Protein AF-A0A428JRQ2-F1 (afdb_monomer)

Nearest PDB structures (foldseek):
  5zoe-assembly1_A  TM=4.426E-01  e=2.363E+00  Homo s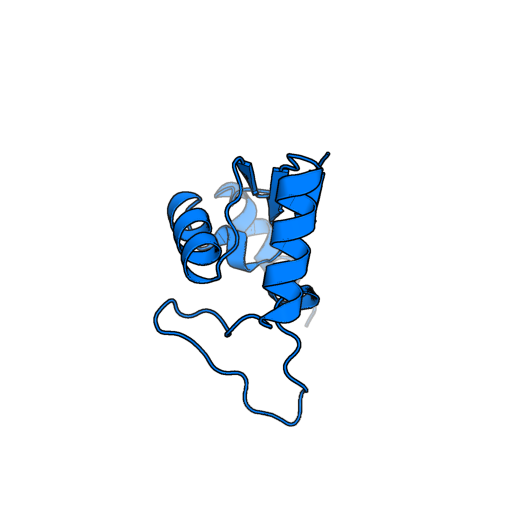apiens
  6uuw-assembly1_A  TM=3.560E-01  e=3.094E+00  Homo sapiens
  6hxi-assembly1_A-2  TM=3.658E-01  e=3.541E+00  Methanothrix soehngenii
  6hxi-assembly1_C-2  TM=3.480E-01  e=5.679E+00  Methanothrix soehngenii
  3mwd-assembly1_A  TM=3.127E-01  e=5.308E+00  Homo sapiens

pLDDT: mean 85.07, std 15.15, range [46.56, 96.75]

Solvent-accessible surface area (backbone atoms only — not comparable to full-atom values): 6014 Å² total; per-residue (Å²): 96,76,44,82,40,39,52,67,82,62,28,37,73,69,53,91,92,48,87,71,55,66,44,96,89,74,44,68,55,62,35,68,64,48,31,47,51,52,29,52,51,30,69,76,57,69,31,32,42,29,38,63,38,78,66,57,63,84,50,55,71,67,57,50,54,53,53,34,46,79,57,67,27,80,69,92,41,78,46,64,78,64,77,83,56,83,81,57,62,68,63,65,71,74,71,67,85,131

Sequence (98 aa):
MKILLDIDGVLVTTPIWRKAEVLADGFLKFDENASKNLADIISATNSS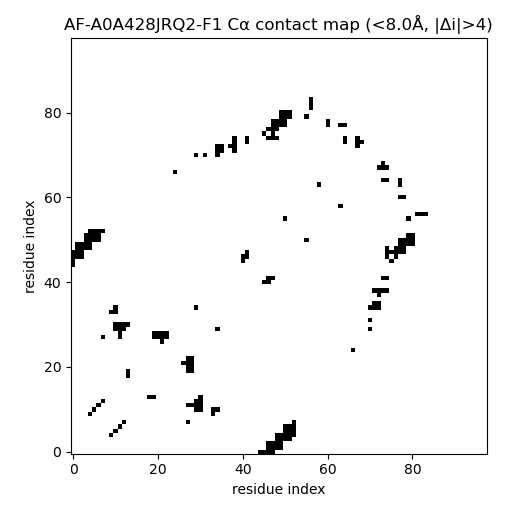IVLTTTHRINFSLEQWYLLFEARGVVASNIVKINEMNPINLERVWEFRPD

Secondary structure (DSSP, 8-state):
-EEEE-HHHHT----TTSPPPBPTTSSBPPPHHHHHHHHH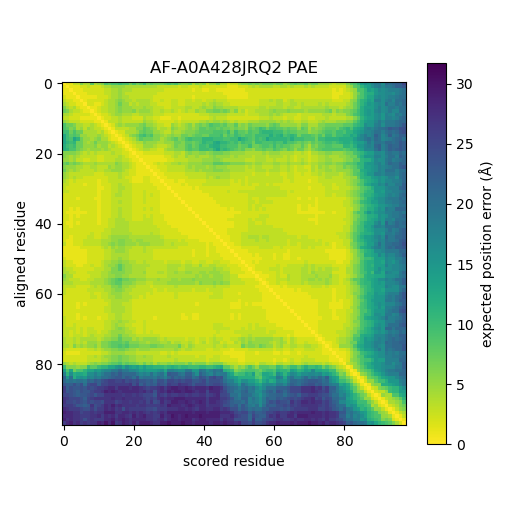HHHHHTPEEEE-SGGGGTS-HHHHHHHHHHTT---S-EEES----GGGHHHHHS----

Radius of gyration: 15.29 Å; Cα contacts (8 Å, |Δi|>4): 114; chains: 1; bounding box: 48×34×31 Å

Mean predicted aligned error: 7.64 Å

Organism: NCBI:txid2493666

Structure (mmCIF, N/CA/C/O backbone):
data_AF-A0A428JRQ2-F1
#
_entry.id   AF-A0A428JRQ2-F1
#
loop_
_atom_site.group_PDB
_atom_site.id
_atom_site.type_symbol
_atom_site.label_atom_id
_atom_site.label_alt_id
_atom_site.label_comp_id
_atom_site.label_asym_id
_atom_site.label_entity_id
_atom_site.label_seq_id
_atom_site.pdbx_PDB_ins_code
_atom_site.Cartn_x
_atom_site.Cartn_y
_atom_site.Cartn_z
_atom_site.occupancy
_atom_site.B_iso_or_equiv
_atom_site.auth_seq_id
_atom_site.auth_comp_id
_atom_site.auth_asym_id
_atom_site.auth_atom_id
_atom_site.pdbx_PDB_model_num
ATOM 1 N N . MET A 1 1 ? -5.431 -0.477 16.387 1.00 91.38 1 MET A N 1
ATOM 2 C CA . MET A 1 1 ? -4.174 -1.239 16.181 1.00 91.38 1 MET A CA 1
ATOM 3 C C . MET A 1 1 ? -3.361 -0.549 15.084 1.00 91.38 1 MET A C 1
ATOM 5 O O . MET A 1 1 ? -3.941 0.222 14.325 1.00 91.38 1 MET A O 1
ATOM 9 N N . LYS A 1 2 ? -2.035 -0.736 15.042 1.00 93.38 2 LYS A N 1
ATOM 10 C CA . LYS A 1 2 ? -1.162 -0.175 13.995 1.00 93.38 2 LYS A CA 1
ATOM 11 C C . LYS A 1 2 ? -0.458 -1.312 13.258 1.00 93.38 2 LYS A C 1
ATOM 13 O O . LYS A 1 2 ? 0.099 -2.185 13.917 1.00 93.38 2 LYS A O 1
ATOM 18 N N . ILE A 1 3 ? -0.467 -1.271 11.930 1.00 95.56 3 ILE A N 1
ATOM 19 C CA . ILE A 1 3 ? 0.264 -2.204 11.066 1.00 95.56 3 ILE A CA 1
ATOM 20 C C . ILE A 1 3 ? 1.484 -1.465 10.529 1.00 95.56 3 ILE A C 1
ATOM 22 O O . ILE A 1 3 ? 1.333 -0.482 9.809 1.00 95.56 3 ILE A O 1
ATOM 26 N N . LEU A 1 4 ? 2.685 -1.914 10.888 1.00 95.06 4 LEU A N 1
ATOM 27 C CA . LEU A 1 4 ? 3.914 -1.431 10.260 1.00 95.06 4 LEU A CA 1
ATOM 28 C C . LEU A 1 4 ? 4.059 -2.139 8.909 1.00 95.06 4 LEU A C 1
ATOM 30 O O . LEU A 1 4 ? 4.122 -3.367 8.878 1.00 95.06 4 LEU A O 1
ATOM 34 N N . LEU A 1 5 ? 4.061 -1.384 7.812 1.00 95.06 5 LEU A N 1
ATOM 35 C CA . LEU A 1 5 ? 3.992 -1.933 6.461 1.00 95.06 5 LEU A CA 1
ATOM 36 C C . LEU A 1 5 ? 5.198 -1.519 5.617 1.00 95.06 5 LEU A C 1
ATOM 38 O O . LEU A 1 5 ? 5.350 -0.352 5.235 1.00 95.06 5 LEU A O 1
ATOM 42 N N . ASP A 1 6 ? 6.003 -2.518 5.270 1.00 92.50 6 ASP A N 1
ATOM 43 C CA . ASP A 1 6 ? 7.004 -2.435 4.216 1.00 92.50 6 ASP A CA 1
ATOM 44 C C . ASP A 1 6 ? 6.426 -3.039 2.932 1.00 92.50 6 ASP A C 1
ATOM 46 O O . ASP A 1 6 ? 6.302 -4.257 2.809 1.00 92.50 6 ASP A O 1
ATOM 50 N N . ILE A 1 7 ? 5.986 -2.189 2.000 1.00 90.88 7 ILE A N 1
ATOM 51 C CA . ILE A 1 7 ? 5.244 -2.642 0.814 1.00 90.88 7 ILE A CA 1
ATOM 52 C C . ILE A 1 7 ? 6.080 -3.577 -0.067 1.00 90.88 7 ILE A C 1
ATOM 54 O O . ILE A 1 7 ? 5.545 -4.549 -0.589 1.00 90.88 7 ILE A O 1
ATOM 58 N N . ASP A 1 8 ? 7.383 -3.324 -0.185 1.00 85.50 8 ASP A N 1
ATOM 59 C CA . ASP A 1 8 ? 8.266 -4.065 -1.084 1.00 85.50 8 ASP A CA 1
ATOM 60 C C . ASP A 1 8 ? 8.645 -5.413 -0.464 1.00 85.50 8 ASP A C 1
ATOM 62 O O . ASP A 1 8 ? 8.787 -6.407 -1.168 1.00 85.50 8 ASP A O 1
ATOM 66 N N . GL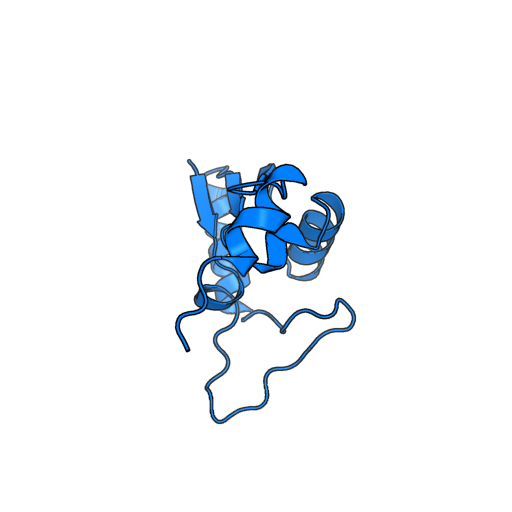Y A 1 9 ? 8.744 -5.466 0.868 1.00 84.06 9 GLY A N 1
ATOM 67 C CA . GLY A 1 9 ? 9.020 -6.695 1.610 1.00 84.06 9 GLY A CA 1
ATOM 68 C C . GLY A 1 9 ? 7.796 -7.583 1.861 1.00 84.06 9 GLY A C 1
ATOM 69 O O . GLY A 1 9 ? 7.965 -8.767 2.148 1.00 84.06 9 GLY A O 1
ATOM 70 N N . VAL A 1 10 ? 6.574 -7.039 1.785 1.00 91.19 10 VAL A N 1
ATOM 71 C CA . VAL A 1 10 ? 5.341 -7.758 2.173 1.00 91.19 10 VAL A CA 1
ATOM 72 C C . VAL A 1 10 ? 4.348 -7.913 1.024 1.00 91.19 10 VAL A C 1
ATOM 74 O O . VAL A 1 10 ? 3.760 -8.981 0.869 1.00 91.19 10 VAL A O 1
ATOM 77 N N . LEU A 1 11 ? 4.124 -6.863 0.231 1.00 92.69 11 LEU A N 1
ATOM 78 C CA . LEU A 1 11 ? 3.107 -6.858 -0.827 1.00 92.69 11 LEU A CA 1
ATOM 79 C C . LEU A 1 11 ? 3.679 -7.203 -2.198 1.00 92.69 11 LEU A C 1
ATOM 81 O O . LEU A 1 11 ? 2.916 -7.515 -3.104 1.00 92.69 11 LEU A O 1
ATOM 85 N N . VAL A 1 12 ? 4.999 -7.180 -2.364 1.00 88.50 12 VAL A N 1
ATOM 86 C CA . VAL A 1 12 ? 5.669 -7.586 -3.598 1.00 88.50 12 VAL A CA 1
ATOM 87 C C . VAL A 1 12 ? 6.371 -8.919 -3.355 1.00 88.50 12 VAL A C 1
ATOM 89 O O . VAL A 1 12 ? 7.430 -8.988 -2.747 1.00 88.50 12 VAL A O 1
ATOM 92 N N . THR A 1 13 ? 5.779 -10.004 -3.849 1.00 85.12 13 THR A N 1
ATOM 93 C CA . THR A 1 13 ? 6.269 -11.379 -3.621 1.00 85.12 13 THR A CA 1
ATOM 94 C C . THR A 1 13 ? 6.913 -11.997 -4.863 1.00 85.12 13 THR A C 1
ATOM 96 O O . THR A 1 13 ? 7.178 -13.201 -4.901 1.00 85.12 13 THR A O 1
ATOM 99 N N . THR A 1 14 ? 7.154 -11.195 -5.910 1.00 82.94 14 THR A N 1
ATOM 100 C CA . THR A 1 14 ? 7.673 -11.712 -7.181 1.00 82.94 14 THR A CA 1
ATOM 101 C C . THR A 1 14 ? 9.036 -12.382 -6.957 1.00 82.94 14 THR A C 1
ATOM 103 O O . THR A 1 14 ? 9.954 -11.732 -6.454 1.00 82.94 14 THR A O 1
ATOM 106 N N . PRO A 1 15 ? 9.206 -13.661 -7.344 1.00 80.94 15 PRO A N 1
ATOM 107 C CA . PRO A 1 15 ? 10.481 -14.351 -7.194 1.00 80.94 15 PRO A CA 1
ATOM 108 C C . PRO A 1 15 ? 11.599 -13.662 -7.979 1.00 80.94 15 PRO A C 1
ATOM 110 O O . PRO A 1 15 ? 11.367 -13.198 -9.091 1.00 80.94 15 PRO A O 1
ATOM 113 N N . ILE A 1 16 ? 12.832 -13.710 -7.466 1.00 78.38 16 ILE A N 1
ATOM 114 C CA . ILE A 1 16 ? 14.023 -13.061 -8.060 1.00 78.38 16 ILE A CA 1
ATOM 115 C C . ILE A 1 16 ? 14.232 -13.425 -9.544 1.00 78.38 16 ILE A C 1
ATOM 117 O O . ILE A 1 16 ? 14.724 -12.619 -10.328 1.00 78.38 16 ILE A O 1
ATOM 121 N N . TRP A 1 17 ? 13.850 -14.639 -9.949 1.00 82.75 17 TRP A N 1
ATOM 122 C CA . TRP A 1 17 ? 14.007 -15.136 -11.320 1.00 82.75 17 TRP A CA 1
ATOM 123 C C . TRP A 1 17 ? 12.926 -14.645 -12.297 1.00 82.75 17 TRP A C 1
ATOM 125 O O . TRP A 1 17 ? 13.041 -14.870 -13.502 1.00 82.75 17 TRP A O 1
ATOM 135 N N . ARG A 1 18 ? 11.865 -13.997 -11.806 1.00 83.62 18 ARG A N 1
ATOM 136 C CA . ARG A 1 18 ? 10.773 -13.453 -12.615 1.00 83.62 18 ARG A CA 1
ATOM 137 C C . ARG A 1 18 ? 10.863 -11.933 -12.624 1.00 83.62 18 ARG A C 1
ATOM 139 O O . ARG A 1 18 ? 11.057 -11.298 -11.594 1.00 83.62 18 ARG A O 1
ATOM 146 N N . LYS A 1 19 ? 10.666 -11.332 -13.798 1.00 83.31 19 LYS A N 1
ATOM 147 C CA . LYS A 1 19 ? 10.593 -9.876 -13.913 1.00 83.31 19 LYS A CA 1
ATOM 148 C C . LYS A 1 19 ? 9.346 -9.373 -13.184 1.00 83.31 19 LYS A C 1
ATOM 150 O O . LYS A 1 19 ? 8.234 -9.733 -13.565 1.00 83.31 19 LYS A O 1
ATOM 155 N N . ALA A 1 20 ? 9.548 -8.554 -12.157 1.00 85.12 20 ALA A N 1
ATOM 156 C CA . ALA A 1 20 ? 8.457 -7.876 -11.477 1.00 85.12 20 ALA A CA 1
ATOM 157 C C . ALA A 1 20 ? 7.804 -6.861 -12.426 1.00 85.12 20 ALA A C 1
ATOM 159 O O . ALA A 1 20 ? 8.484 -6.140 -13.162 1.00 85.12 20 ALA A O 1
ATOM 160 N N . GLU A 1 21 ? 6.475 -6.855 -12.444 1.00 90.44 21 GLU A N 1
ATOM 161 C CA . GLU A 1 21 ? 5.688 -5.923 -13.243 1.00 90.44 21 GLU A CA 1
ATOM 162 C C . GLU A 1 21 ? 5.683 -4.559 -12.550 1.00 90.44 21 GLU A C 1
ATOM 164 O O . GLU A 1 21 ? 5.377 -4.479 -11.364 1.00 90.44 21 GLU A O 1
ATOM 169 N N . VAL A 1 22 ? 6.038 -3.498 -13.274 1.00 90.19 22 VAL A N 1
ATOM 170 C CA . VAL A 1 22 ? 5.932 -2.109 -12.806 1.00 90.19 22 VAL A CA 1
ATOM 171 C C . VAL A 1 22 ? 4.668 -1.526 -13.426 1.00 90.19 22 VAL A C 1
ATOM 173 O O . VAL A 1 22 ? 4.513 -1.586 -14.647 1.00 90.19 22 VAL A O 1
ATOM 176 N N . LEU A 1 23 ? 3.768 -0.984 -12.609 1.00 90.81 23 LEU A N 1
ATOM 177 C CA . LEU A 1 23 ? 2.545 -0.348 -13.094 1.00 90.81 23 LEU A CA 1
ATOM 178 C C . LEU A 1 23 ? 2.790 1.128 -13.445 1.00 90.81 23 LEU A C 1
ATOM 180 O O . LEU A 1 23 ? 3.855 1.688 -13.185 1.00 90.81 23 LEU A O 1
ATOM 184 N N . ALA A 1 24 ? 1.795 1.774 -14.058 1.00 87.25 24 ALA A N 1
ATOM 185 C CA . ALA A 1 24 ? 1.890 3.164 -14.522 1.00 87.25 24 ALA A CA 1
ATOM 186 C C . ALA A 1 24 ? 2.150 4.186 -13.395 1.00 87.25 24 ALA A C 1
ATOM 188 O O . ALA A 1 24 ? 2.630 5.284 -13.661 1.00 87.25 24 ALA A O 1
ATOM 189 N N . ASP A 1 25 ? 1.857 3.813 -12.146 1.00 84.88 25 ASP A N 1
ATOM 190 C CA . ASP A 1 25 ? 2.147 4.581 -10.930 1.00 84.88 25 ASP A CA 1
ATOM 191 C C . ASP A 1 25 ? 3.640 4.552 -10.528 1.00 84.88 25 ASP A C 1
ATOM 193 O O . ASP A 1 25 ? 4.046 5.253 -9.601 1.00 84.88 25 ASP A O 1
ATOM 197 N N . GLY A 1 26 ? 4.468 3.766 -11.227 1.00 86.19 26 GLY A N 1
ATOM 198 C CA . GLY A 1 26 ? 5.893 3.591 -10.945 1.00 86.19 26 GLY A CA 1
ATOM 199 C C . GLY A 1 26 ? 6.196 2.584 -9.833 1.00 86.19 26 GLY A C 1
ATOM 200 O O . GLY A 1 26 ? 7.367 2.378 -9.513 1.00 86.19 26 GLY A O 1
ATOM 201 N N . PHE A 1 27 ? 5.178 1.935 -9.261 1.00 89.12 27 PHE A N 1
ATOM 202 C CA . PHE A 1 27 ? 5.327 0.897 -8.247 1.00 89.12 27 PHE A CA 1
ATOM 203 C C . PHE A 1 27 ? 5.236 -0.496 -8.853 1.00 89.12 27 PHE A C 1
ATOM 205 O O . PHE A 1 27 ? 4.558 -0.743 -9.853 1.00 89.12 27 PHE A O 1
ATOM 212 N N . LEU A 1 28 ? 5.876 -1.450 -8.183 1.00 91.25 28 LEU A N 1
ATOM 213 C CA . LEU A 1 28 ? 5.708 -2.857 -8.511 1.00 91.25 28 LEU A CA 1
ATOM 214 C C . LEU A 1 28 ? 4.260 -3.290 -8.279 1.00 91.25 28 LEU A C 1
ATOM 216 O O . LEU A 1 28 ? 3.591 -2.821 -7.350 1.00 91.25 28 LEU A O 1
ATOM 220 N N . LYS A 1 29 ? 3.767 -4.190 -9.131 1.00 92.31 29 LYS A N 1
ATOM 221 C CA . LYS A 1 29 ? 2.472 -4.837 -8.955 1.00 92.31 29 LYS A CA 1
ATOM 222 C C . LYS A 1 29 ? 2.487 -5.602 -7.631 1.00 92.31 29 LYS A C 1
ATOM 224 O O . LYS A 1 29 ? 3.408 -6.369 -7.354 1.00 92.31 29 LYS A O 1
ATOM 229 N N . PHE A 1 30 ? 1.462 -5.367 -6.818 1.00 94.31 30 PHE A N 1
ATOM 230 C CA . PHE A 1 30 ? 1.278 -6.092 -5.569 1.00 94.31 30 PHE A CA 1
ATOM 231 C C . PHE A 1 30 ? 0.737 -7.488 -5.855 1.00 94.31 30 PHE A C 1
ATOM 233 O O . PHE A 1 30 ? -0.009 -7.703 -6.812 1.00 94.31 30 PHE A O 1
ATOM 240 N N . ASP A 1 31 ? 1.111 -8.429 -5.003 1.00 93.50 31 ASP A N 1
ATOM 241 C CA . ASP A 1 31 ? 0.503 -9.742 -4.949 1.00 93.50 31 ASP A CA 1
ATOM 242 C C . ASP A 1 31 ? -0.964 -9.611 -4.531 1.00 93.50 31 ASP A C 1
ATOM 244 O O . ASP A 1 31 ? -1.292 -9.036 -3.491 1.00 93.50 31 ASP A O 1
ATOM 248 N N . GLU A 1 32 ? -1.851 -10.149 -5.362 1.00 93.31 32 GLU A N 1
ATOM 249 C CA . GLU A 1 32 ? -3.297 -10.001 -5.200 1.00 93.31 32 GLU A CA 1
ATOM 250 C C . GLU A 1 32 ? -3.794 -10.650 -3.897 1.00 93.31 32 GLU A C 1
ATOM 252 O O . GLU A 1 32 ? -4.691 -10.113 -3.243 1.00 93.31 32 GLU A O 1
ATOM 257 N N . ASN A 1 33 ? -3.177 -11.756 -3.458 1.00 94.62 33 ASN A N 1
ATOM 258 C CA . ASN A 1 33 ? -3.530 -12.398 -2.192 1.00 94.62 33 ASN A CA 1
ATOM 259 C C . ASN A 1 33 ? -3.009 -11.594 -0.999 1.00 94.62 33 ASN A C 1
ATOM 261 O O . ASN A 1 33 ? -3.727 -11.438 -0.012 1.00 94.62 33 ASN A O 1
ATOM 265 N N . ALA A 1 34 ? -1.786 -11.063 -1.077 1.00 95.25 34 ALA A N 1
ATOM 266 C CA . ALA A 1 34 ? -1.227 -10.221 -0.023 1.00 95.25 34 ALA A CA 1
ATOM 267 C C . ALA A 1 34 ? -2.056 -8.942 0.171 1.00 95.25 34 ALA A C 1
ATOM 269 O O . ALA A 1 34 ? -2.405 -8.601 1.303 1.00 95.25 34 ALA A O 1
ATOM 270 N N . SER A 1 35 ? -2.434 -8.271 -0.924 1.00 95.56 35 SER A N 1
ATOM 271 C CA . SER A 1 35 ? -3.320 -7.102 -0.882 1.00 95.56 35 SER A CA 1
ATOM 272 C C . SER A 1 35 ? -4.688 -7.445 -0.299 1.00 95.56 35 SER A C 1
ATOM 274 O O . SER A 1 35 ? -5.156 -6.740 0.594 1.00 95.56 35 SER A O 1
ATOM 276 N N . LYS A 1 36 ? -5.298 -8.560 -0.722 1.00 96.31 36 LYS A N 1
ATOM 277 C CA . LYS A 1 36 ? -6.583 -9.013 -0.178 1.00 96.31 36 LYS A CA 1
ATOM 278 C C . LYS A 1 36 ? -6.511 -9.291 1.325 1.00 96.31 36 LYS A C 1
ATOM 280 O O . LYS A 1 36 ? -7.327 -8.775 2.080 1.00 96.31 36 LYS A O 1
ATOM 285 N N . ASN A 1 37 ? -5.506 -10.040 1.775 1.00 96.19 37 ASN A N 1
ATOM 286 C CA . ASN A 1 37 ? -5.335 -10.351 3.194 1.00 96.19 37 ASN A CA 1
ATOM 287 C C . ASN A 1 37 ? -5.106 -9.083 4.028 1.00 96.19 37 ASN A C 1
ATOM 289 O O . ASN A 1 37 ? -5.642 -8.961 5.128 1.00 96.19 37 ASN A O 1
ATOM 293 N N . LEU A 1 38 ? -4.334 -8.119 3.512 1.00 96.75 38 LEU A N 1
ATOM 294 C CA . LEU A 1 38 ? -4.153 -6.830 4.174 1.00 96.75 38 LEU A CA 1
ATOM 295 C C . LEU A 1 38 ? -5.485 -6.071 4.290 1.00 96.75 38 LEU A C 1
ATOM 297 O O . LEU A 1 38 ? -5.786 -5.544 5.362 1.00 96.75 38 LEU A O 1
ATOM 301 N N . ALA A 1 39 ? -6.287 -6.043 3.223 1.0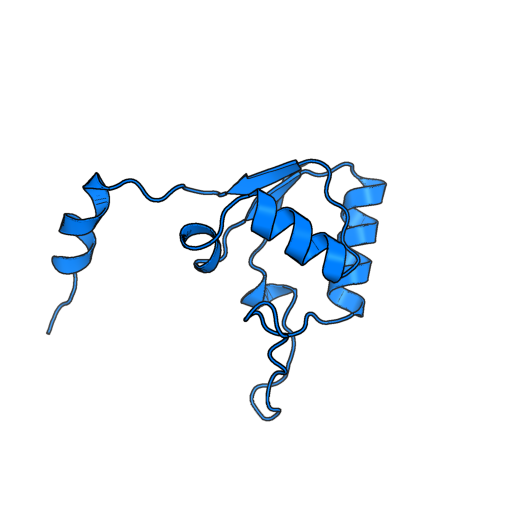0 96.31 39 ALA A N 1
ATOM 302 C CA . ALA A 1 39 ? -7.610 -5.424 3.235 1.00 96.31 39 ALA A CA 1
ATOM 303 C C . ALA A 1 39 ? -8.543 -6.086 4.265 1.00 96.31 39 ALA A C 1
ATOM 305 O O . ALA A 1 39 ? -9.173 -5.380 5.053 1.00 96.31 39 ALA A O 1
ATOM 306 N N . ASP A 1 40 ? -8.563 -7.421 4.328 1.00 96.75 40 ASP A N 1
ATOM 307 C CA . ASP A 1 40 ? -9.359 -8.182 5.298 1.00 96.75 40 ASP A CA 1
ATOM 308 C C . ASP A 1 40 ? -8.940 -7.861 6.745 1.00 96.75 40 ASP A C 1
ATOM 310 O O . ASP A 1 40 ? -9.789 -7.598 7.600 1.00 96.75 40 ASP A O 1
ATOM 314 N N . ILE A 1 41 ? -7.631 -7.795 7.024 1.00 96.00 41 ILE A N 1
ATOM 315 C CA . ILE A 1 41 ? -7.105 -7.419 8.347 1.00 96.00 41 ILE A CA 1
ATOM 316 C C . ILE A 1 41 ? -7.531 -5.995 8.712 1.00 96.00 41 ILE A C 1
ATOM 318 O O . ILE A 1 41 ? -7.993 -5.759 9.831 1.00 96.00 41 ILE A O 1
ATOM 322 N N . ILE A 1 42 ? -7.382 -5.034 7.797 1.00 95.94 42 ILE A N 1
ATOM 323 C CA . ILE A 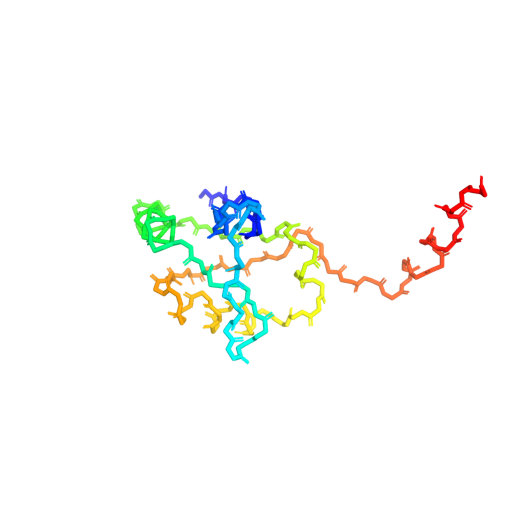1 42 ? -7.751 -3.633 8.042 1.00 95.94 42 ILE A CA 1
ATOM 324 C C . ILE A 1 42 ? -9.249 -3.520 8.306 1.00 95.94 42 ILE A C 1
ATOM 326 O O . ILE A 1 42 ? -9.634 -2.883 9.285 1.00 95.94 42 ILE A O 1
ATOM 330 N N . SER A 1 43 ? -10.076 -4.180 7.493 1.00 94.88 43 SER A N 1
ATOM 331 C CA . SER A 1 43 ? -11.531 -4.187 7.645 1.00 94.88 43 SER A CA 1
ATOM 332 C C . SER A 1 43 ? -11.956 -4.774 8.993 1.00 94.88 43 SER A C 1
ATOM 334 O O . SER A 1 43 ? -12.736 -4.159 9.718 1.00 94.88 43 SER A O 1
ATOM 336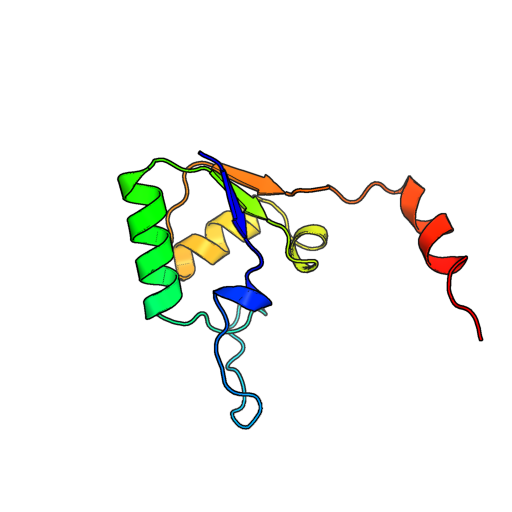 N N . ALA A 1 44 ? -11.378 -5.912 9.386 1.00 96.31 44 ALA A N 1
ATOM 337 C CA . ALA A 1 44 ? -11.722 -6.589 10.633 1.00 96.31 44 ALA A CA 1
ATOM 338 C C . ALA A 1 44 ? -11.257 -5.841 11.894 1.00 96.31 44 ALA A C 1
ATOM 340 O O . ALA A 1 44 ? -11.845 -6.000 12.963 1.00 96.31 44 ALA A O 1
ATOM 341 N N . THR A 1 45 ? -10.185 -5.050 11.800 1.00 95.56 45 THR A N 1
ATOM 342 C CA . THR A 1 45 ? -9.527 -4.457 12.980 1.00 95.56 45 THR A CA 1
ATOM 343 C C . THR A 1 45 ? -9.610 -2.936 13.052 1.00 95.56 45 THR A C 1
ATOM 345 O O . THR A 1 45 ? -9.203 -2.356 14.063 1.00 95.56 45 THR A O 1
ATOM 348 N N . ASN A 1 46 ? -10.094 -2.283 11.991 1.00 94.44 46 ASN A N 1
ATOM 349 C CA . ASN A 1 46 ? -10.017 -0.835 11.793 1.00 94.44 46 ASN A CA 1
ATOM 350 C C . ASN A 1 46 ? -8.597 -0.291 12.066 1.00 94.44 46 ASN A C 1
ATOM 352 O O . ASN A 1 46 ? -8.397 0.704 12.770 1.00 94.44 46 ASN A O 1
ATOM 356 N N . SER A 1 47 ? -7.584 -1.024 11.597 1.00 94.38 47 SER A N 1
ATOM 357 C CA . SER A 1 47 ? -6.179 -0.693 11.840 1.00 94.38 47 SER A CA 1
ATOM 358 C C . SER A 1 47 ? -5.705 0.471 10.982 1.00 94.38 47 SER A C 1
ATOM 360 O O . SER A 1 47 ? -6.105 0.623 9.832 1.00 94.38 47 SER A O 1
ATOM 362 N N . SER A 1 48 ? -4.774 1.253 11.526 1.00 94.44 48 SER A N 1
ATOM 363 C CA . SER A 1 48 ? -4.030 2.253 10.756 1.00 94.44 48 SER A CA 1
ATOM 364 C C . SER A 1 48 ? -2.774 1.634 10.143 1.00 94.44 48 SER A C 1
ATOM 366 O O . SER A 1 48 ? -2.103 0.827 10.796 1.00 94.44 48 SER A O 1
ATOM 368 N N . ILE A 1 49 ? -2.424 2.053 8.929 1.00 96.06 49 ILE A N 1
ATOM 369 C CA . ILE A 1 49 ? -1.173 1.672 8.266 1.00 96.06 49 ILE A CA 1
ATOM 370 C C . ILE A 1 49 ? -0.087 2.678 8.640 1.00 96.06 49 ILE A C 1
ATOM 372 O O . ILE A 1 49 ? -0.273 3.887 8.518 1.00 96.06 49 ILE A O 1
ATOM 376 N N . VAL A 1 50 ? 1.070 2.176 9.055 1.00 95.44 50 VAL A N 1
ATOM 377 C CA . VAL A 1 50 ? 2.291 2.953 9.258 1.00 95.44 50 VAL A CA 1
ATOM 378 C C . VAL A 1 50 ? 3.302 2.521 8.202 1.00 95.44 50 VAL A C 1
ATOM 380 O O . VAL A 1 50 ? 3.844 1.421 8.268 1.00 95.44 50 VAL A O 1
ATOM 383 N N . LEU A 1 51 ? 3.571 3.384 7.228 1.00 95.25 51 LEU A N 1
ATOM 384 C CA . LEU A 1 51 ? 4.501 3.104 6.138 1.00 95.25 51 LEU A CA 1
ATOM 385 C C . LEU A 1 51 ? 5.943 3.118 6.638 1.00 95.25 51 LEU A C 1
ATOM 387 O O . LEU A 1 51 ? 6.418 4.138 7.153 1.00 95.25 51 LEU A O 1
ATOM 391 N N . THR A 1 52 ? 6.643 2.004 6.430 1.00 93.38 52 THR A N 1
ATOM 392 C CA . THR A 1 52 ? 8.060 1.832 6.781 1.00 93.38 52 THR A CA 1
ATOM 393 C C . THR A 1 52 ? 8.975 1.713 5.564 1.00 93.38 52 THR A C 1
ATOM 395 O O . THR A 1 52 ? 10.173 1.955 5.710 1.00 93.38 52 THR A O 1
ATOM 398 N N . THR A 1 53 ? 8.431 1.457 4.365 1.00 90.00 53 THR A N 1
ATOM 399 C CA . THR A 1 53 ? 9.190 1.487 3.095 1.00 90.00 53 THR A CA 1
ATOM 400 C C . THR A 1 53 ? 9.947 2.809 2.927 1.00 90.00 53 THR A C 1
ATOM 402 O O . THR A 1 53 ? 9.474 3.878 3.336 1.00 90.00 53 THR A O 1
ATOM 405 N N . THR A 1 54 ? 11.131 2.770 2.317 1.00 86.56 54 THR A N 1
ATOM 406 C CA . THR A 1 54 ? 11.912 3.968 1.964 1.00 86.56 54 THR A CA 1
ATOM 407 C C . THR A 1 54 ? 11.171 4.857 0.967 1.00 86.56 54 THR A C 1
ATOM 409 O O . THR A 1 54 ? 11.279 6.083 1.050 1.00 86.56 54 THR A O 1
ATOM 412 N N . HIS A 1 55 ? 10.324 4.267 0.116 1.00 86.69 55 HIS A N 1
ATOM 413 C CA . HIS A 1 55 ? 9.492 4.988 -0.844 1.00 86.69 55 HIS A CA 1
ATOM 414 C C . HIS A 1 55 ? 8.623 6.056 -0.169 1.00 86.69 55 HIS A C 1
ATOM 416 O O . HIS A 1 55 ? 8.370 7.096 -0.767 1.00 86.69 55 HIS A O 1
ATOM 422 N N . ARG A 1 56 ? 8.221 5.875 1.102 1.00 89.25 56 ARG A N 1
ATOM 423 C CA . ARG A 1 56 ? 7.341 6.811 1.836 1.00 89.25 56 ARG A CA 1
ATOM 424 C C . ARG A 1 56 ? 7.819 8.266 1.805 1.00 89.25 56 ARG A C 1
ATOM 426 O O . ARG A 1 56 ? 7.014 9.183 1.956 1.00 89.25 56 ARG A O 1
ATOM 433 N N . ILE A 1 57 ? 9.125 8.471 1.658 1.00 87.44 57 ILE A N 1
ATOM 434 C CA . ILE A 1 57 ? 9.763 9.782 1.671 1.00 87.44 57 ILE A CA 1
ATOM 435 C C . ILE A 1 57 ? 9.414 10.579 0.406 1.00 87.44 57 ILE A C 1
ATOM 437 O O . ILE A 1 57 ? 9.194 11.782 0.489 1.00 87.44 57 ILE A O 1
ATOM 441 N N . ASN A 1 58 ? 9.291 9.901 -0.736 1.00 87.31 58 ASN A N 1
ATOM 442 C CA . ASN A 1 58 ? 9.199 10.538 -2.052 1.00 87.31 58 ASN A CA 1
ATOM 443 C C . ASN A 1 58 ? 7.759 10.789 -2.528 1.00 87.31 58 ASN A C 1
ATOM 445 O O . ASN A 1 58 ? 7.567 11.465 -3.532 1.00 87.31 58 ASN A O 1
ATOM 449 N N . PHE A 1 59 ? 6.752 10.256 -1.827 1.00 88.88 59 PHE A N 1
ATOM 450 C CA . PHE A 1 59 ? 5.343 10.334 -2.235 1.00 88.88 59 PHE A CA 1
ATOM 451 C C . PHE A 1 59 ? 4.482 10.960 -1.143 1.00 88.88 59 PHE A C 1
ATOM 453 O O . PHE A 1 59 ? 4.668 10.647 0.032 1.00 88.88 59 PHE A O 1
ATOM 460 N N . SER A 1 60 ? 3.526 11.820 -1.495 1.00 91.88 60 SER A N 1
ATOM 461 C CA . SER A 1 60 ? 2.563 12.420 -0.562 1.00 91.88 60 SER A CA 1
ATOM 462 C C . SER A 1 60 ? 1.608 11.373 0.028 1.00 91.88 60 SER A C 1
ATOM 464 O O . SER A 1 60 ? 1.467 10.275 -0.505 1.00 91.88 60 SER A O 1
ATOM 466 N N . LEU A 1 61 ? 0.938 11.689 1.144 1.00 92.88 61 LEU A N 1
ATOM 467 C CA . LEU A 1 61 ? -0.076 10.786 1.712 1.00 92.88 61 LEU A CA 1
ATOM 468 C C . LEU A 1 61 ? -1.233 10.531 0.738 1.00 92.88 61 LEU A C 1
ATOM 470 O O . LE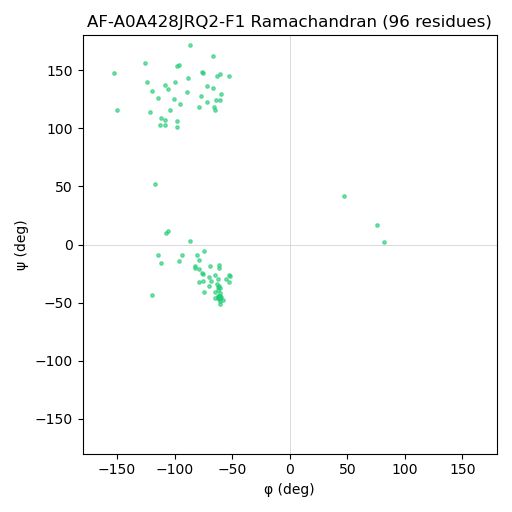U A 1 61 ? -1.705 9.406 0.653 1.00 92.88 61 LEU A O 1
ATOM 474 N N . GLU A 1 62 ? -1.646 11.539 -0.029 1.00 93.94 62 GLU A N 1
ATOM 475 C CA . GLU A 1 62 ? -2.673 11.396 -1.066 1.00 93.94 62 GLU A CA 1
ATOM 476 C C . GLU A 1 62 ? -2.266 10.366 -2.128 1.00 93.94 62 GLU A C 1
ATOM 478 O O . GLU A 1 62 ? -3.043 9.470 -2.444 1.00 93.94 62 GLU A O 1
ATOM 483 N N . GLN A 1 63 ? -1.017 10.419 -2.602 1.00 94.12 63 GLN A N 1
ATOM 484 C CA . GLN A 1 63 ? -0.489 9.419 -3.534 1.00 94.12 63 GLN A CA 1
ATOM 485 C C . GLN A 1 63 ? -0.494 8.013 -2.926 1.00 94.12 63 GLN A C 1
ATOM 487 O O . GLN A 1 63 ? -0.771 7.047 -3.631 1.00 94.12 63 GLN A O 1
ATOM 492 N N . TRP A 1 64 ? -0.237 7.887 -1.620 1.00 94.62 64 TRP A N 1
ATOM 493 C CA . TRP A 1 64 ? -0.355 6.607 -0.926 1.00 94.62 64 TRP A CA 1
ATOM 494 C C . TRP A 1 64 ? -1.794 6.098 -0.887 1.00 94.62 64 TRP A C 1
ATOM 496 O O . TRP A 1 64 ? -2.011 4.932 -1.200 1.00 94.62 64 TRP A O 1
ATOM 506 N N . TYR A 1 65 ? -2.772 6.944 -0.550 1.00 95.31 65 TYR A N 1
ATOM 507 C CA . TYR A 1 65 ? -4.184 6.547 -0.578 1.00 95.31 65 TYR A CA 1
ATOM 508 C C . TYR A 1 65 ? -4.605 6.069 -1.969 1.00 95.31 65 TYR A C 1
ATOM 510 O O . TYR A 1 65 ? -5.148 4.973 -2.083 1.00 95.31 65 TYR A O 1
ATOM 518 N N . LEU A 1 66 ? -4.271 6.831 -3.015 1.00 94.62 66 LEU A N 1
ATOM 519 C CA . LEU A 1 66 ? -4.568 6.463 -4.401 1.00 94.62 66 LEU A CA 1
ATOM 520 C C . LEU A 1 66 ? -3.896 5.146 -4.804 1.00 94.62 66 LEU A C 1
ATOM 522 O O . LEU A 1 66 ? -4.527 4.305 -5.441 1.00 94.62 66 LEU A O 1
ATOM 526 N N . LEU A 1 67 ? -2.634 4.937 -4.408 1.00 94.62 67 LEU A N 1
ATOM 527 C CA . LEU A 1 67 ? -1.925 3.686 -4.664 1.00 94.62 67 LEU A CA 1
ATOM 528 C C . LEU A 1 67 ? -2.640 2.505 -4.000 1.00 94.62 67 LEU A C 1
ATOM 530 O O . LEU A 1 67 ? -2.903 1.512 -4.665 1.00 94.62 67 LEU A O 1
ATOM 534 N N . PHE A 1 68 ? -2.957 2.582 -2.706 1.00 95.25 68 PHE A N 1
ATOM 535 C CA . PHE A 1 68 ? -3.615 1.471 -2.012 1.00 95.25 68 PHE A CA 1
ATOM 536 C C . PHE A 1 68 ? -5.017 1.196 -2.560 1.00 95.25 68 PHE A C 1
ATOM 538 O O . PHE A 1 68 ? -5.359 0.033 -2.779 1.00 95.25 68 PHE A O 1
ATOM 545 N N . GLU A 1 69 ? -5.787 2.240 -2.865 1.00 94.44 69 GLU A N 1
ATOM 546 C CA . GLU A 1 69 ? -7.116 2.114 -3.464 1.00 94.44 69 GLU A CA 1
ATOM 547 C C . GLU A 1 69 ? -7.051 1.426 -4.835 1.00 94.44 69 GLU A C 1
ATOM 549 O O . GLU A 1 69 ? -7.778 0.460 -5.075 1.00 94.44 69 GLU A O 1
ATOM 554 N N . ALA A 1 70 ? -6.100 1.821 -5.689 1.00 94.00 70 ALA A N 1
ATOM 555 C CA . ALA A 1 70 ? -5.859 1.182 -6.985 1.00 94.00 70 ALA A CA 1
ATOM 556 C C . ALA A 1 70 ? -5.460 -0.302 -6.870 1.00 94.00 70 ALA A C 1
ATOM 558 O O . ALA A 1 70 ? -5.552 -1.048 -7.845 1.00 94.00 70 ALA A O 1
ATOM 559 N N . ARG A 1 71 ? -5.023 -0.748 -5.684 1.00 93.94 71 ARG A N 1
ATOM 560 C CA . ARG A 1 71 ? -4.669 -2.145 -5.380 1.00 93.94 71 ARG A CA 1
ATOM 561 C C . ARG A 1 71 ? -5.719 -2.859 -4.521 1.00 93.94 71 ARG A C 1
ATOM 563 O O . ARG A 1 71 ? -5.453 -3.950 -4.024 1.00 93.94 71 ARG A O 1
ATOM 570 N N . GLY A 1 72 ? -6.905 -2.272 -4.348 1.00 94.00 72 GLY A N 1
ATOM 571 C CA . GLY A 1 72 ? -8.017 -2.877 -3.608 1.00 94.00 72 GLY A CA 1
ATOM 572 C C . GLY A 1 72 ? -7.863 -2.849 -2.085 1.00 94.00 72 GLY A C 1
ATOM 573 O O . GLY A 1 72 ? -8.554 -3.588 -1.388 1.00 94.00 72 GLY A O 1
ATOM 574 N N . VAL A 1 73 ? -6.971 -2.011 -1.553 1.00 94.25 73 VAL A N 1
ATOM 575 C CA . VAL A 1 73 ? -6.761 -1.832 -0.113 1.00 94.25 73 VAL A CA 1
ATOM 576 C C . VAL A 1 73 ? -7.316 -0.472 0.299 1.00 94.25 73 VAL A C 1
ATOM 578 O O . VAL A 1 73 ? -6.722 0.564 0.025 1.00 94.25 73 VAL A O 1
ATOM 581 N N . VAL A 1 74 ? -8.452 -0.461 0.996 1.00 91.12 74 VAL A N 1
ATOM 582 C CA . VAL A 1 74 ? -9.037 0.778 1.529 1.00 91.12 74 VAL A CA 1
ATOM 583 C C . VAL A 1 74 ? -8.642 0.921 2.995 1.00 91.12 74 VAL A C 1
ATOM 585 O O . VAL A 1 74 ? -9.149 0.213 3.862 1.00 91.12 74 VAL A O 1
ATOM 588 N N . ALA A 1 75 ? -7.719 1.840 3.274 1.00 90.62 75 ALA A N 1
ATOM 589 C CA . ALA A 1 75 ? -7.292 2.175 4.628 1.00 90.62 75 ALA A CA 1
ATOM 590 C C . ALA A 1 75 ? -7.872 3.529 5.047 1.00 90.62 75 ALA A C 1
ATOM 592 O O . ALA A 1 75 ? -7.800 4.493 4.294 1.00 90.62 75 ALA A O 1
ATOM 593 N N . SER A 1 76 ? -8.417 3.616 6.262 1.00 88.00 76 SER A N 1
ATOM 594 C CA . SER A 1 76 ? -8.986 4.860 6.807 1.00 88.00 76 SER A CA 1
ATOM 595 C C . SER A 1 76 ? -7.925 5.829 7.335 1.00 88.00 76 SER A C 1
ATOM 597 O O . SER A 1 76 ? -8.187 7.021 7.473 1.00 88.00 76 SER A O 1
ATOM 599 N N . ASN A 1 77 ? -6.733 5.322 7.658 1.00 93.94 77 ASN A N 1
ATOM 600 C CA . ASN A 1 77 ? -5.637 6.122 8.184 1.00 93.94 77 ASN A CA 1
ATOM 601 C C . ASN A 1 77 ? -4.280 5.534 7.775 1.00 93.94 77 ASN A C 1
ATOM 603 O O . ASN A 1 77 ? -3.916 4.432 8.201 1.00 93.94 77 ASN A O 1
ATOM 607 N N . ILE A 1 78 ? -3.539 6.296 6.975 1.00 95.81 78 ILE A N 1
ATOM 608 C CA . ILE A 1 78 ? -2.166 6.021 6.561 1.00 95.81 78 ILE A CA 1
ATOM 609 C C . ILE A 1 78 ? -1.258 7.099 7.149 1.00 95.81 78 ILE A C 1
ATOM 611 O O . ILE A 1 78 ? -1.460 8.292 6.928 1.00 95.81 78 ILE A O 1
ATOM 615 N N . VAL A 1 79 ? -0.216 6.671 7.858 1.00 93.38 79 VAL A N 1
ATOM 616 C CA . VAL A 1 79 ? 0.831 7.541 8.405 1.00 93.38 79 VAL A CA 1
ATOM 617 C C . VAL A 1 79 ? 2.209 7.064 7.958 1.00 93.38 79 VAL A C 1
ATOM 619 O O . VAL A 1 79 ? 2.408 5.889 7.656 1.00 93.38 79 VAL A O 1
ATOM 622 N N . LYS A 1 80 ? 3.195 7.959 7.936 1.00 92.44 80 LYS A N 1
ATOM 623 C CA . LYS A 1 80 ? 4.596 7.617 7.649 1.00 92.44 80 LYS A CA 1
ATOM 624 C C . LYS A 1 80 ? 5.366 7.505 8.958 1.00 92.44 80 LYS A C 1
ATOM 626 O O . LYS A 1 80 ? 5.173 8.336 9.839 1.00 92.44 80 LYS A O 1
ATOM 631 N N . ILE A 1 81 ? 6.260 6.519 9.083 1.00 88.88 81 ILE A N 1
ATOM 632 C CA . ILE A 1 81 ? 7.047 6.360 10.320 1.00 88.88 81 ILE A CA 1
ATOM 633 C C . ILE A 1 81 ? 7.999 7.538 10.576 1.00 88.88 81 ILE A C 1
ATOM 635 O O . ILE A 1 81 ? 8.312 7.801 11.725 1.00 88.88 81 ILE A O 1
ATOM 639 N N . ASN A 1 82 ? 8.420 8.247 9.522 1.00 80.62 82 ASN A N 1
ATOM 640 C CA . ASN A 1 82 ? 9.180 9.499 9.567 1.00 80.62 82 ASN A CA 1
ATOM 641 C C . ASN A 1 82 ? 8.886 10.309 8.296 1.00 80.62 82 ASN A C 1
ATOM 643 O O . ASN A 1 82 ? 8.724 9.714 7.223 1.00 80.62 82 ASN A O 1
ATOM 647 N N . GLU A 1 83 ? 8.892 11.636 8.406 1.00 63.97 83 GLU A N 1
ATOM 648 C CA . GLU A 1 83 ? 8.894 12.561 7.268 1.00 63.97 83 GLU A CA 1
ATOM 649 C C . GLU A 1 83 ? 10.325 13.010 6.948 1.00 63.97 83 GLU A C 1
ATOM 651 O O . GLU A 1 83 ? 11.208 12.979 7.811 1.00 63.97 83 GLU A O 1
ATOM 656 N N . MET A 1 84 ? 10.582 13.391 5.694 1.00 56.16 84 MET A N 1
ATOM 657 C CA . MET A 1 84 ? 11.873 13.969 5.324 1.00 56.16 84 MET A CA 1
ATOM 658 C C . MET A 1 84 ? 12.017 15.308 6.053 1.00 56.16 84 MET A C 1
ATOM 660 O O . MET A 1 84 ? 11.248 16.232 5.809 1.00 56.16 84 MET A O 1
ATOM 664 N N . ASN A 1 85 ? 12.993 15.413 6.953 1.00 53.78 85 ASN A N 1
ATOM 665 C CA . ASN A 1 85 ? 13.361 16.685 7.563 1.00 53.78 85 ASN A CA 1
ATOM 666 C C . ASN A 1 85 ? 14.547 17.257 6.761 1.00 53.78 85 ASN A C 1
ATOM 668 O O . ASN A 1 85 ? 15.569 16.566 6.686 1.00 53.78 85 ASN A O 1
ATOM 672 N N . PRO A 1 86 ? 14.458 18.464 6.163 1.00 53.78 86 PRO A N 1
ATOM 673 C CA . PRO A 1 86 ? 15.528 19.041 5.334 1.00 53.78 86 PRO A CA 1
ATOM 674 C C . PRO A 1 86 ? 16.901 19.086 6.024 1.00 53.78 86 PRO A C 1
ATOM 676 O O . PRO A 1 86 ? 17.932 19.013 5.366 1.00 53.78 86 PRO A O 1
ATOM 679 N N . ILE A 1 87 ? 16.913 19.134 7.359 1.00 54.25 87 ILE A N 1
ATOM 680 C CA . ILE A 1 87 ? 18.115 19.191 8.204 1.00 54.25 87 ILE A CA 1
ATOM 681 C C . ILE A 1 87 ? 18.924 17.873 8.189 1.00 54.25 87 ILE A C 1
ATOM 683 O O . ILE A 1 87 ? 20.108 17.870 8.509 1.00 54.25 87 ILE A O 1
ATOM 687 N N . ASN A 1 88 ? 18.337 16.743 7.780 1.00 47.72 88 ASN A N 1
ATOM 688 C CA . ASN A 1 88 ? 19.026 15.443 7.752 1.00 47.72 88 ASN A CA 1
ATOM 689 C C . ASN A 1 88 ? 19.816 15.164 6.461 1.00 47.72 88 ASN A C 1
ATOM 691 O O . ASN A 1 88 ? 20.383 14.080 6.335 1.00 47.72 88 ASN A O 1
ATOM 695 N N . LEU A 1 89 ? 19.880 16.103 5.512 1.00 51.59 89 LEU A N 1
ATOM 696 C CA . LEU A 1 89 ? 20.672 15.921 4.291 1.00 51.59 89 LEU A CA 1
ATOM 697 C C . LEU A 1 89 ? 22.182 15.905 4.571 1.00 51.59 89 LEU A C 1
ATOM 699 O O . LEU A 1 89 ? 22.892 15.166 3.904 1.00 51.59 89 LEU A O 1
ATOM 703 N N . GLU A 1 90 ? 22.671 16.630 5.580 1.00 52.34 90 GLU A N 1
ATOM 704 C CA . GLU A 1 90 ? 24.116 16.718 5.858 1.00 52.34 90 GLU A CA 1
ATOM 705 C C . GLU A 1 90 ? 24.684 15.452 6.527 1.00 52.34 90 GLU A C 1
ATOM 707 O O . GLU A 1 90 ? 25.800 15.045 6.223 1.00 52.34 90 GLU A O 1
ATOM 712 N N . ARG A 1 91 ? 23.897 14.740 7.347 1.00 50.03 91 ARG A N 1
ATOM 713 C CA . ARG A 1 91 ? 24.364 13.528 8.056 1.00 50.03 91 ARG A CA 1
ATOM 714 C C . ARG A 1 91 ? 24.483 12.277 7.189 1.00 50.03 91 ARG A C 1
ATOM 716 O O . ARG A 1 91 ? 25.227 11.367 7.537 1.00 50.03 91 ARG A O 1
ATOM 723 N N . VAL A 1 92 ? 23.734 12.190 6.090 1.00 53.59 92 VAL A N 1
ATOM 724 C CA . VAL A 1 92 ? 23.747 10.993 5.226 1.00 53.59 92 VAL A CA 1
ATOM 725 C C . VAL A 1 92 ? 25.012 10.947 4.358 1.00 53.59 92 VAL A C 1
ATOM 727 O O . VAL A 1 92 ? 25.455 9.861 3.987 1.00 53.59 92 VAL A O 1
ATOM 730 N N . TRP A 1 93 ? 25.640 12.096 4.084 1.00 47.25 93 TRP A N 1
ATOM 731 C CA . TRP A 1 93 ? 26.895 12.168 3.326 1.00 47.25 93 TRP A CA 1
ATOM 732 C C . TRP A 1 93 ? 28.151 11.904 4.170 1.00 47.25 93 TRP A C 1
ATOM 734 O O . TRP A 1 93 ? 29.179 11.554 3.603 1.00 47.25 93 TRP A O 1
ATOM 744 N N . GLU A 1 94 ? 28.077 12.006 5.501 1.00 48.31 94 GLU A N 1
ATOM 745 C CA . GLU A 1 94 ? 29.221 11.766 6.401 1.00 48.31 94 GLU A CA 1
ATOM 746 C C . GLU A 1 94 ? 29.516 10.276 6.654 1.00 48.31 94 GLU A C 1
ATOM 748 O O . GLU A 1 94 ? 30.578 9.940 7.170 1.00 48.31 94 GLU A O 1
ATOM 753 N N . PHE A 1 95 ? 28.608 9.363 6.289 1.00 46.56 95 PHE A N 1
ATOM 754 C CA . PHE A 1 95 ? 28.714 7.934 6.615 1.00 46.56 95 PHE A CA 1
ATOM 755 C C . PHE A 1 95 ? 28.829 7.041 5.370 1.00 46.56 95 PHE A C 1
ATOM 757 O O . PHE A 1 95 ? 28.093 6.068 5.200 1.00 46.56 95 PHE A O 1
ATOM 764 N N 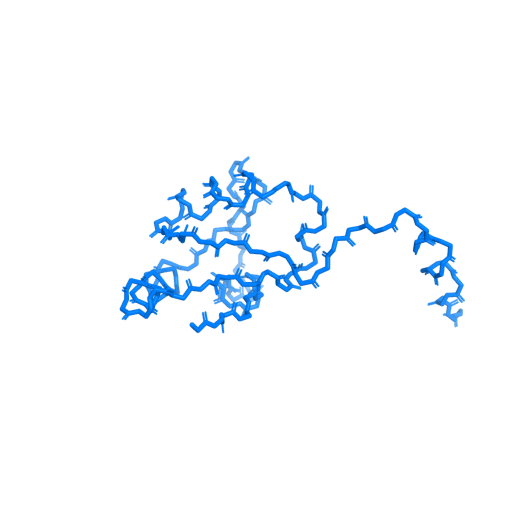. ARG A 1 96 ? 29.776 7.357 4.484 1.00 47.22 96 ARG A N 1
ATOM 765 C CA . ARG A 1 96 ? 30.346 6.367 3.560 1.00 47.22 96 ARG A CA 1
ATOM 766 C C . ARG A 1 96 ? 31.811 6.149 3.937 1.00 47.22 96 ARG A C 1
ATOM 768 O O . ARG A 1 96 ? 32.609 7.028 3.642 1.00 47.22 96 ARG A O 1
ATOM 775 N N . PRO A 1 97 ? 32.169 5.044 4.614 1.00 50.69 97 PRO A N 1
ATOM 776 C CA . PRO A 1 97 ? 33.558 4.628 4.657 1.00 50.69 97 PRO A CA 1
ATOM 777 C C . PRO A 1 97 ? 33.939 4.074 3.278 1.00 50.69 97 PRO A C 1
ATOM 779 O O . PRO A 1 97 ? 33.141 3.364 2.656 1.00 50.69 97 PRO A O 1
ATOM 782 N N . ASP A 1 98 ? 35.121 4.476 2.821 1.00 59.28 98 ASP A N 1
ATOM 783 C CA . ASP A 1 98 ? 35.753 4.101 1.550 1.00 59.28 98 ASP A CA 1
ATOM 784 C C . ASP A 1 98 ? 35.967 2.583 1.403 1.00 59.28 98 ASP A C 1
ATOM 786 O O . ASP A 1 98 ? 36.277 1.917 2.423 1.00 59.28 98 ASP A O 1
#

Foldseek 3Di:
DEDEDACCVQFPPDDPVDDFDQDPLRDTQGDLVSLVVQQVCCVVPVYAYEYPHPCPAVDDVVSVQVVSVVSVRHHPHYHYPDYDDVVCPVVVVVPDDD